Protein AF-A0A8S3JRI1-F1 (afdb_monomer_lite)

Structure (mmCIF, N/CA/C/O backbone):
data_AF-A0A8S3JRI1-F1
#
_entry.id   AF-A0A8S3JRI1-F1
#
loop_
_atom_site.group_PDB
_atom_site.id
_atom_site.type_symbol
_atom_site.label_atom_id
_atom_site.label_alt_id
_atom_site.label_comp_id
_atom_site.label_asym_id
_atom_site.label_entity_id
_atom_site.label_seq_id
_atom_site.pdbx_PDB_ins_code
_atom_site.Cartn_x
_atom_site.Cartn_y
_atom_site.Cartn_z
_atom_site.occupancy
_atom_site.B_iso_or_equiv
_atom_site.auth_seq_id
_atom_site.auth_comp_id
_atom_site.auth_asym_id
_atom_site.auth_atom_id
_atom_site.pdbx_PDB_model_num
ATOM 1 N N . MET A 1 1 ? -15.238 -11.951 18.588 1.00 89.56 1 MET A N 1
ATOM 2 C CA . MET A 1 1 ? -16.001 -11.869 19.856 1.00 89.56 1 MET A CA 1
ATOM 3 C C . MET A 1 1 ? -17.501 -11.669 19.594 1.00 89.56 1 MET A C 1
ATOM 5 O O . MET A 1 1 ? -18.103 -10.781 20.167 1.00 89.56 1 MET A O 1
ATOM 9 N N . CYS A 1 2 ? -18.115 -12.465 18.713 1.00 94.94 2 CYS A N 1
ATOM 10 C CA . CYS A 1 2 ? -19.492 -12.218 18.246 1.00 94.94 2 CYS A CA 1
ATOM 11 C C . CYS A 1 2 ? -20.402 -13.457 18.338 1.00 94.94 2 CYS A C 1
ATOM 13 O O . CYS A 1 2 ? -21.539 -13.419 17.882 1.00 94.94 2 CYS A O 1
ATOM 15 N N . GLY A 1 3 ? -19.875 -14.583 18.839 1.00 93.06 3 GLY A N 1
ATOM 16 C CA . GLY A 1 3 ? -20.580 -15.874 18.870 1.00 93.06 3 GLY A CA 1
ATOM 17 C C . GLY A 1 3 ? -20.905 -16.481 17.500 1.00 93.06 3 GLY A C 1
ATOM 18 O O . GLY A 1 3 ? -21.562 -17.511 17.437 1.00 93.06 3 GLY A O 1
ATOM 19 N N . ARG A 1 4 ? -20.466 -15.850 16.405 1.00 94.19 4 ARG A N 1
ATOM 20 C CA . ARG A 1 4 ? -20.802 -16.196 15.019 1.00 94.19 4 ARG A CA 1
ATOM 21 C C . ARG A 1 4 ? -19.655 -15.827 14.054 1.00 94.19 4 ARG A C 1
ATOM 23 O O . ARG A 1 4 ? -18.754 -15.087 14.473 1.00 94.19 4 ARG A O 1
ATOM 30 N N . PRO A 1 5 ? -19.679 -16.304 12.793 1.00 96.00 5 PRO A N 1
ATOM 31 C CA . PRO A 1 5 ? -18.718 -15.929 11.749 1.00 96.00 5 PRO A CA 1
ATOM 32 C C . PRO A 1 5 ? -18.630 -14.413 11.494 1.00 96.00 5 PRO A C 1
ATOM 34 O O . PRO A 1 5 ? -19.584 -13.674 11.745 1.00 96.00 5 PRO A O 1
ATOM 37 N N . TYR A 1 6 ? -17.473 -13.936 11.014 1.00 92.75 6 TYR A N 1
ATOM 38 C CA . TYR A 1 6 ? -17.189 -12.496 10.888 1.00 92.75 6 TYR A CA 1
ATOM 39 C C . TYR A 1 6 ? -18.108 -11.789 9.880 1.00 92.75 6 TYR A C 1
ATOM 41 O O . TYR A 1 6 ? -18.505 -10.649 10.099 1.00 92.75 6 TYR A O 1
ATOM 49 N N . ASP A 1 7 ? -18.467 -12.481 8.805 1.00 95.56 7 ASP A N 1
ATOM 50 C CA . ASP A 1 7 ? -19.311 -12.022 7.702 1.00 95.56 7 ASP A CA 1
ATOM 51 C C . ASP A 1 7 ? -20.774 -11.815 8.119 1.00 95.56 7 ASP A C 1
ATOM 53 O O . ASP A 1 7 ? -21.501 -11.054 7.487 1.00 95.56 7 ASP A O 1
ATOM 57 N N . GLN A 1 8 ? -21.195 -12.442 9.219 1.00 95.38 8 GLN A N 1
ATOM 58 C CA . GLN A 1 8 ? -22.552 -12.338 9.765 1.00 95.38 8 GLN A CA 1
ATOM 59 C C . GLN A 1 8 ? -22.623 -11.447 11.012 1.00 95.38 8 GLN A C 1
ATOM 61 O O . GLN A 1 8 ? -23.682 -11.323 11.635 1.00 95.38 8 GLN A O 1
ATOM 66 N N . CYS A 1 9 ? -21.502 -10.849 11.420 1.00 96.31 9 CYS A N 1
ATOM 67 C CA . CYS A 1 9 ? -21.413 -10.048 12.631 1.00 96.31 9 CYS A CA 1
ATOM 68 C C . CYS A 1 9 ? -21.734 -8.573 12.351 1.00 96.31 9 CYS A C 1
ATOM 70 O O . CYS A 1 9 ? -20.876 -7.798 11.934 1.00 96.31 9 CYS A O 1
ATOM 72 N N . THR A 1 10 ? -22.979 -8.172 12.611 1.00 95.06 10 THR A N 1
ATOM 73 C CA . THR A 1 10 ? -23.376 -6.756 12.635 1.00 95.06 10 THR A CA 1
ATOM 74 C C . THR A 1 10 ?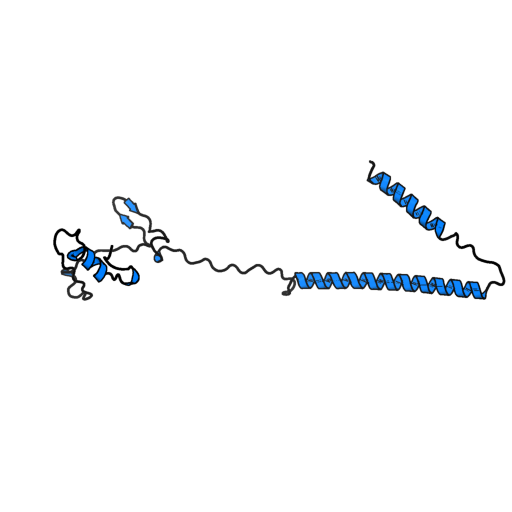 -23.041 -6.097 13.980 1.00 95.06 10 THR A C 1
ATOM 76 O O . THR A 1 10 ? -22.671 -6.759 14.954 1.00 95.06 10 THR A O 1
ATOM 79 N N . LYS A 1 11 ? -23.189 -4.771 14.067 1.00 93.50 11 LYS A N 1
ATOM 80 C CA . LYS A 1 11 ? -22.976 -4.032 15.322 1.00 93.50 11 LYS A CA 1
ATOM 81 C C . LYS A 1 11 ? -23.977 -4.441 16.414 1.00 93.50 11 LYS A C 1
ATOM 83 O O . LYS A 1 11 ? -23.597 -4.572 17.574 1.00 93.50 11 LYS A O 1
ATOM 88 N N . GLU A 1 12 ? -25.228 -4.708 16.043 1.00 93.12 12 GLU A N 1
ATOM 89 C CA . GLU A 1 12 ? -26.285 -5.155 16.957 1.00 93.12 12 GLU A CA 1
ATOM 90 C C . GLU A 1 12 ? -25.995 -6.566 17.453 1.00 93.12 12 GLU A C 1
ATOM 92 O O . GLU A 1 12 ? -26.014 -6.840 18.648 1.00 93.12 12 GLU A O 1
ATOM 97 N N . ALA A 1 13 ? -25.635 -7.432 16.512 1.00 94.19 13 ALA A N 1
ATOM 98 C CA . ALA A 1 13 ? -25.216 -8.799 16.741 1.00 94.19 13 ALA A CA 1
ATOM 99 C C . ALA A 1 13 ? -24.058 -8.925 17.739 1.00 94.19 13 ALA A C 1
ATOM 101 O O . ALA A 1 13 ? -24.074 -9.791 18.616 1.00 94.19 13 ALA A O 1
ATOM 102 N N . PHE A 1 14 ? -23.052 -8.068 17.584 1.00 95.12 14 PHE A N 1
ATOM 103 C CA . PHE A 1 14 ? -21.899 -8.006 18.469 1.00 95.12 14 PHE A CA 1
ATOM 104 C C . PHE A 1 14 ? -22.285 -7.559 19.882 1.00 95.12 14 PHE A C 1
ATOM 106 O O . PHE A 1 14 ? -21.917 -8.214 20.857 1.00 95.12 14 PHE A O 1
ATOM 113 N N . MET A 1 15 ? -23.063 -6.479 19.999 1.00 94.88 15 MET A N 1
ATOM 114 C CA . MET A 1 15 ? -23.484 -5.963 21.303 1.00 94.88 15 MET A CA 1
ATOM 115 C C . MET A 1 15 ? -24.430 -6.923 22.029 1.00 94.88 15 MET A C 1
ATOM 117 O O . MET A 1 15 ? -24.291 -7.111 23.232 1.00 94.88 15 MET A O 1
ATOM 121 N N . GLN A 1 16 ? -25.330 -7.598 21.312 1.00 94.31 16 GLN A N 1
ATOM 122 C CA . GLN A 1 16 ? -26.189 -8.630 21.892 1.00 94.31 16 GLN A CA 1
ATOM 123 C C . GLN A 1 16 ? -25.368 -9.798 22.455 1.00 94.31 16 GLN A C 1
ATOM 125 O O . GLN A 1 16 ? -25.630 -10.258 23.568 1.00 94.31 16 GLN A O 1
ATOM 130 N N . TYR A 1 17 ? -24.319 -10.217 21.739 1.00 95.44 17 TYR A N 1
ATOM 131 C CA . TYR A 1 17 ? -23.405 -11.235 22.243 1.00 95.44 17 TYR A CA 1
ATOM 132 C C . TYR A 1 17 ? -22.702 -10.777 23.524 1.00 95.44 17 TYR A C 1
ATOM 134 O O . TYR A 1 17 ? -22.652 -11.524 24.493 1.00 95.44 17 TYR A O 1
ATOM 142 N N . LEU A 1 18 ? -22.210 -9.537 23.573 1.00 94.94 18 LEU A N 1
ATOM 143 C CA . LEU A 1 18 ? -21.584 -8.987 24.780 1.00 94.94 18 LEU A CA 1
ATOM 144 C C . LEU A 1 18 ? -22.555 -8.766 25.947 1.00 94.94 18 LEU A C 1
ATOM 146 O O . LEU A 1 18 ? -22.104 -8.728 27.088 1.00 94.94 18 LEU A O 1
ATOM 150 N N . GLY A 1 19 ? -23.846 -8.579 25.675 1.00 94.62 19 GLY A N 1
ATOM 151 C CA . GLY A 1 19 ? -24.846 -8.263 26.692 1.00 94.62 19 GLY A CA 1
ATOM 152 C C . GLY A 1 19 ? -25.594 -9.473 27.246 1.00 94.62 19 GLY A C 1
ATOM 153 O O . GLY A 1 19 ? -25.990 -9.444 28.406 1.00 94.62 19 GLY A O 1
ATOM 154 N N . ILE A 1 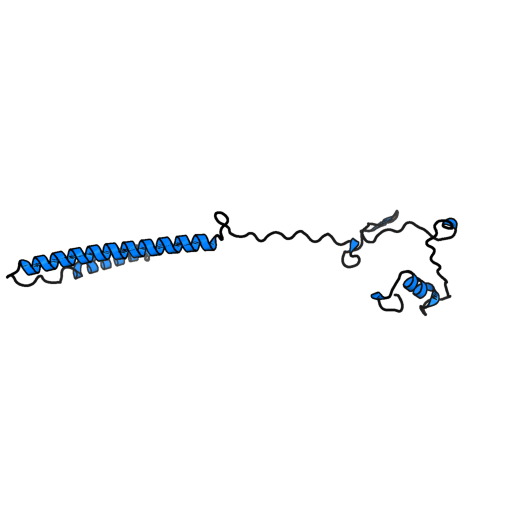20 ? -25.839 -10.511 26.442 1.00 94.81 20 ILE A N 1
ATOM 155 C CA . ILE A 1 20 ? -26.728 -11.622 26.832 1.00 94.81 20 ILE A CA 1
ATOM 156 C C . ILE A 1 20 ? -26.191 -12.976 26.366 1.00 94.81 20 ILE A C 1
ATOM 158 O O . ILE A 1 20 ? -26.162 -13.915 27.157 1.00 94.81 20 ILE A O 1
ATOM 162 N N . ASP A 1 21 ? -25.763 -13.097 25.105 1.00 93.00 21 ASP A N 1
ATOM 163 C CA . ASP A 1 21 ? -25.520 -14.428 24.523 1.00 93.00 21 ASP A CA 1
ATOM 164 C C . ASP A 1 21 ? -24.140 -15.019 24.885 1.00 93.00 21 ASP A C 1
ATOM 166 O O . ASP A 1 21 ? -23.895 -16.208 24.673 1.00 93.00 21 ASP A O 1
ATOM 170 N N . ASN A 1 22 ? -23.216 -14.214 25.421 1.00 93.38 22 ASN A N 1
ATOM 171 C CA . ASN A 1 22 ? -21.914 -14.685 25.888 1.00 93.38 22 ASN A CA 1
ATOM 172 C C . ASN A 1 22 ? -22.026 -15.270 27.312 1.00 93.38 22 ASN A C 1
ATOM 174 O O . ASN A 1 22 ? -22.393 -14.548 28.239 1.00 93.38 22 ASN A O 1
ATOM 178 N N . PRO A 1 23 ? -21.615 -16.531 27.550 1.00 91.94 23 PRO A N 1
ATOM 179 C CA . PRO A 1 23 ? -21.680 -17.157 28.876 1.00 91.94 23 PRO A CA 1
ATOM 180 C C . PRO A 1 23 ? -20.786 -16.491 29.934 1.00 91.94 23 PRO A C 1
ATOM 182 O O . PRO A 1 23 ? -20.905 -16.792 31.117 1.00 91.94 23 PRO A O 1
ATOM 185 N N . GLN A 1 24 ? -19.870 -15.610 29.528 1.00 94.75 24 GLN A N 1
ATOM 186 C CA . GLN A 1 24 ? -19.022 -14.844 30.446 1.00 94.75 24 GLN A CA 1
ATOM 187 C C . GLN A 1 24 ? -19.721 -13.604 31.021 1.00 94.75 24 GLN A C 1
ATOM 189 O O . GLN A 1 24 ? -19.125 -12.887 31.825 1.00 94.75 24 GLN A O 1
ATOM 194 N N . VAL A 1 25 ? -20.954 -13.318 30.600 1.00 94.50 25 VAL A N 1
ATOM 195 C CA . VAL A 1 25 ? -21.699 -12.152 31.066 1.00 94.50 25 VAL A CA 1
ATOM 196 C C . VAL A 1 25 ? -22.336 -12.460 32.429 1.00 94.50 25 VAL A C 1
ATOM 198 O O . VAL A 1 25 ? -23.075 -13.435 32.549 1.00 94.50 25 VAL A O 1
ATOM 201 N N . PRO A 1 26 ? -22.088 -11.642 33.469 1.00 95.12 26 PRO A N 1
ATOM 202 C CA . PRO A 1 26 ? -22.582 -11.917 34.819 1.00 95.12 26 PRO A CA 1
ATOM 203 C C . PRO A 1 26 ? -24.092 -11.681 34.997 1.00 95.12 26 PRO A C 1
ATOM 205 O O . PRO A 1 26 ? -24.685 -12.226 35.925 1.00 95.12 26 PRO A O 1
ATOM 208 N N . PHE A 1 27 ? -24.715 -10.858 34.149 1.00 95.44 27 PHE A N 1
ATOM 209 C CA . PHE A 1 27 ? -26.153 -10.570 34.147 1.00 95.44 27 PHE A CA 1
ATOM 210 C C . PHE A 1 27 ? -26.600 -10.066 32.763 1.00 95.44 27 PHE A C 1
ATOM 212 O O . PHE A 1 27 ? -25.827 -9.374 32.104 1.00 95.44 27 PHE A O 1
ATOM 219 N N . PRO A 1 28 ? -27.831 -10.362 32.313 1.00 94.06 28 PRO A N 1
ATOM 220 C CA . PRO A 1 28 ? -28.290 -9.971 30.983 1.00 94.06 28 PRO A CA 1
ATOM 221 C C . PRO A 1 28 ? -28.453 -8.449 30.858 1.00 94.06 28 PRO A C 1
ATOM 223 O O . PRO A 1 28 ? -29.126 -7.811 31.669 1.00 94.06 28 PRO A O 1
ATOM 226 N N . ILE A 1 29 ? -27.868 -7.875 29.807 1.00 94.31 29 ILE A N 1
ATOM 227 C CA . ILE A 1 29 ? -27.963 -6.456 29.450 1.00 94.31 29 ILE A CA 1
ATOM 228 C C . ILE A 1 29 ? -28.636 -6.335 28.082 1.00 94.31 29 ILE A C 1
ATOM 230 O O . ILE A 1 29 ? -28.078 -6.730 27.058 1.00 94.31 29 ILE A O 1
ATOM 234 N N . HIS A 1 30 ? -29.829 -5.741 28.052 1.00 91.44 30 HIS A N 1
ATOM 235 C CA . HIS A 1 30 ? -30.569 -5.487 26.817 1.00 91.44 30 HIS A CA 1
ATOM 236 C C . HIS A 1 30 ? -30.130 -4.157 26.195 1.00 91.44 30 HIS A C 1
ATOM 238 O O . HIS A 1 30 ? -30.458 -3.087 26.703 1.00 91.44 30 HIS A O 1
ATOM 244 N N . ILE A 1 31 ? -29.383 -4.225 25.091 1.00 90.12 31 ILE A N 1
ATOM 245 C CA . ILE A 1 31 ? -28.881 -3.048 24.371 1.00 90.12 31 ILE A CA 1
ATOM 246 C C . ILE A 1 31 ? -29.846 -2.716 23.231 1.00 90.12 31 ILE A C 1
ATOM 248 O O . ILE A 1 31 ? -30.050 -3.523 22.325 1.00 90.12 31 ILE A O 1
ATOM 252 N N . LEU A 1 32 ? -30.434 -1.520 23.280 1.00 87.56 32 LEU A N 1
ATOM 253 C CA . LEU A 1 32 ? -31.361 -1.014 22.270 1.00 87.56 32 LEU A CA 1
ATOM 254 C C . LEU A 1 32 ? -30.661 0.031 21.400 1.00 87.56 32 LEU A C 1
ATOM 256 O O . LEU A 1 32 ? -30.049 0.967 21.913 1.00 87.56 32 LEU A O 1
ATOM 260 N N . PHE A 1 33 ? -30.774 -0.118 20.082 1.00 86.12 33 PHE A N 1
ATOM 261 C CA . PHE A 1 33 ? -30.250 0.844 19.117 1.00 86.12 33 PHE A CA 1
ATOM 262 C C . PHE A 1 33 ? -31.393 1.685 18.564 1.00 86.12 33 PHE A C 1
ATOM 264 O O . PHE A 1 33 ? -32.365 1.145 18.038 1.00 86.12 33 PHE A O 1
ATOM 271 N N . SER A 1 34 ? -31.250 3.004 18.640 1.00 83.38 34 SER A N 1
ATOM 272 C CA . SER A 1 34 ? -32.162 3.954 18.012 1.00 83.38 34 SER A CA 1
ATOM 273 C C . SER A 1 34 ? -31.384 4.845 17.052 1.00 83.38 34 SER A C 1
ATOM 275 O O . SER A 1 34 ? -30.304 5.330 17.379 1.00 83.38 34 SER A O 1
ATOM 277 N N . ASN A 1 35 ? -31.944 5.059 15.862 1.00 74.88 35 ASN A N 1
ATOM 278 C CA . ASN A 1 35 ? -31.437 6.039 14.897 1.00 74.88 35 ASN A CA 1
ATOM 279 C C . ASN A 1 35 ? -32.168 7.389 15.022 1.00 74.88 35 ASN A C 1
ATOM 281 O O . ASN A 1 35 ? -31.860 8.324 14.284 1.00 74.88 35 ASN A O 1
ATOM 285 N N . ASN A 1 36 ? -33.148 7.490 15.927 1.00 73.12 36 ASN A N 1
ATOM 286 C CA . ASN A 1 36 ? -33.960 8.686 16.098 1.00 73.12 36 ASN A CA 1
ATOM 287 C C . ASN A 1 36 ? -33.241 9.665 17.026 1.00 73.12 36 ASN A C 1
ATOM 289 O O . ASN A 1 36 ? -33.135 9.449 18.231 1.00 73.12 36 ASN A O 1
ATOM 293 N N . THR A 1 37 ? -32.776 10.774 16.461 1.00 64.50 37 THR A N 1
ATOM 294 C CA . THR A 1 37 ? -32.112 11.856 17.201 1.00 64.50 37 THR A CA 1
ATOM 295 C C . THR A 1 37 ? -33.074 12.683 18.058 1.00 64.50 37 THR A C 1
ATOM 297 O O . THR A 1 37 ? -32.626 13.446 18.906 1.00 64.50 37 THR A O 1
ATOM 300 N N . SER A 1 38 ? -34.389 12.523 17.885 1.00 62.91 38 SER A N 1
ATOM 301 C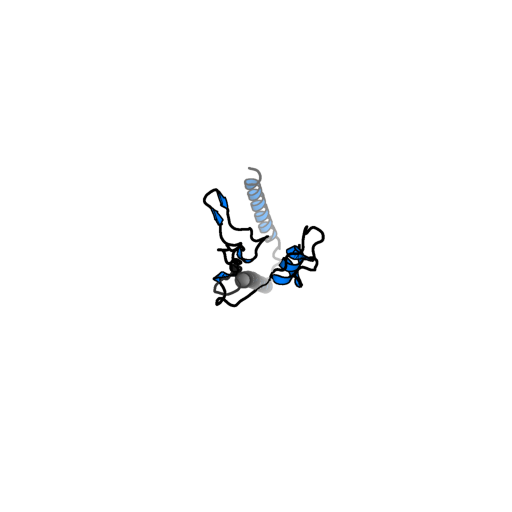 CA . SER A 1 38 ? -35.418 13.213 18.673 1.00 62.91 38 SER A CA 1
ATOM 302 C C . SER A 1 38 ? -35.470 12.778 20.143 1.00 62.91 38 SER A C 1
ATOM 304 O O . SER A 1 38 ? -35.965 13.531 20.971 1.00 62.91 38 SER A O 1
ATOM 306 N N . GLU A 1 39 ? -34.932 11.601 20.475 1.00 60.44 39 GLU A N 1
ATOM 307 C CA . GLU A 1 39 ? -34.786 11.099 21.852 1.00 60.44 39 GLU A CA 1
ATOM 308 C C . GLU A 1 39 ? -33.319 11.131 22.324 1.00 60.44 39 GLU A C 1
ATOM 310 O O . GLU A 1 39 ? -32.963 10.463 23.288 1.00 60.44 39 GLU A O 1
ATOM 315 N N . ALA A 1 40 ? -32.435 11.880 21.651 1.00 56.16 40 ALA A N 1
ATOM 316 C CA . ALA A 1 40 ? -30.987 11.821 21.882 1.00 56.16 40 ALA A CA 1
ATOM 317 C C . ALA A 1 40 ? -30.540 12.141 23.323 1.00 56.16 40 ALA A C 1
ATOM 319 O O . ALA A 1 40 ? -29.434 11.762 23.694 1.00 56.16 40 ALA A O 1
ATOM 320 N N . GLU A 1 41 ? -31.376 12.781 24.148 1.00 56.78 41 GLU A N 1
ATOM 321 C CA . GLU A 1 41 ? -31.081 12.989 25.574 1.00 56.78 41 GLU A CA 1
ATOM 322 C C . GLU A 1 41 ? -31.124 11.695 26.412 1.00 56.78 41 GLU A C 1
ATOM 324 O O . GLU A 1 41 ? -30.548 11.670 27.498 1.00 56.78 41 GLU A O 1
ATOM 329 N N . SER A 1 42 ? -31.746 10.609 25.930 1.00 71.88 42 SER A N 1
ATOM 330 C CA . SER A 1 42 ? -31.807 9.325 26.651 1.00 71.88 42 SER A CA 1
ATOM 331 C C . SER A 1 42 ? -30.790 8.279 26.174 1.00 71.88 42 SER A C 1
ATOM 333 O O . SER A 1 42 ? -30.510 7.327 26.907 1.00 71.88 42 SER A O 1
ATOM 335 N N . TYR A 1 43 ? -30.198 8.446 24.984 1.00 78.38 43 TYR A N 1
ATOM 336 C CA . TYR A 1 43 ? -29.239 7.495 24.411 1.00 78.38 43 TYR A CA 1
ATOM 337 C C . TYR A 1 43 ? -27.795 7.972 24.566 1.00 78.38 43 TYR A C 1
ATOM 339 O O . TYR A 1 43 ? -27.458 9.134 24.354 1.00 78.38 43 TYR A O 1
ATOM 347 N N . TYR A 1 44 ? -26.902 7.040 24.891 1.00 82.19 44 TYR A N 1
ATOM 348 C CA . TYR A 1 44 ? -25.482 7.332 25.042 1.00 82.19 44 TYR A CA 1
ATOM 349 C C . TYR A 1 44 ? -24.832 7.661 23.690 1.00 82.19 44 TYR A C 1
ATOM 351 O O . TYR A 1 44 ? -24.671 6.785 22.841 1.00 82.19 44 TYR A O 1
ATOM 359 N N . ASN A 1 45 ? -24.428 8.919 23.508 1.00 82.75 45 ASN A N 1
ATOM 360 C CA . ASN A 1 45 ? -23.775 9.408 22.295 1.00 82.75 45 ASN A CA 1
ATOM 361 C C . ASN A 1 45 ? -22.535 10.240 22.652 1.00 82.75 45 ASN A C 1
ATOM 363 O O . ASN A 1 45 ? -22.602 11.457 22.813 1.00 82.75 45 ASN A O 1
ATOM 367 N N . GLN A 1 46 ? -21.401 9.564 22.830 1.00 84.44 46 GLN A N 1
ATOM 368 C CA . GLN A 1 46 ? -20.112 10.216 23.058 1.00 84.44 46 GLN A CA 1
ATOM 369 C C . GLN A 1 46 ? -19.301 10.325 21.768 1.00 84.44 46 GLN A C 1
ATOM 371 O O . GLN A 1 46 ? -19.528 9.600 20.803 1.00 84.44 46 GLN A O 1
ATOM 376 N N . THR A 1 47 ? -18.304 11.208 21.771 1.00 86.12 47 THR A N 1
ATOM 377 C CA . THR A 1 47 ? -17.371 11.351 20.653 1.00 86.12 47 THR A CA 1
ATOM 378 C C . THR A 1 47 ? -16.568 10.071 20.451 1.00 86.12 47 THR A C 1
ATOM 380 O O . THR A 1 47 ? -15.883 9.609 21.365 1.00 86.12 47 THR A O 1
ATOM 383 N N . THR A 1 48 ? -16.616 9.531 19.238 1.00 88.56 48 THR A N 1
ATOM 384 C CA . THR A 1 48 ? -15.841 8.362 18.812 1.00 88.56 48 THR A CA 1
ATOM 385 C C . THR A 1 48 ? -14.763 8.778 17.822 1.00 88.56 48 THR A C 1
ATOM 387 O O . THR A 1 48 ? -15.036 9.584 16.937 1.00 88.56 48 THR A O 1
ATOM 390 N N . PHE A 1 49 ? -13.576 8.185 17.926 1.00 90.31 49 PHE A N 1
ATOM 391 C CA . PHE A 1 49 ? -12.479 8.395 16.978 1.00 90.31 49 PHE A CA 1
ATOM 392 C C . PHE A 1 49 ? -12.438 7.272 15.947 1.00 90.31 49 PHE A C 1
ATOM 394 O O . PHE A 1 49 ? -12.717 6.112 16.272 1.00 90.31 49 PHE A O 1
ATOM 401 N N . LEU A 1 50 ? -12.080 7.601 14.707 1.00 92.44 50 LEU A N 1
ATOM 402 C CA . LEU A 1 50 ? -11.864 6.579 13.688 1.00 92.44 50 LEU A CA 1
ATOM 403 C C . LEU A 1 50 ? -10.512 5.883 13.886 1.00 92.44 50 LEU A C 1
ATOM 405 O O . LEU A 1 50 ? -9.560 6.462 14.392 1.00 92.44 50 LEU A O 1
ATOM 409 N N . CYS A 1 51 ? -10.399 4.644 13.401 1.00 93.75 51 CYS A N 1
ATOM 410 C CA . CYS A 1 51 ? -9.146 3.877 13.435 1.00 93.75 51 CYS A CA 1
ATOM 411 C C . CYS A 1 51 ? -7.976 4.580 12.712 1.00 93.75 51 CYS A C 1
ATOM 413 O O . CYS A 1 51 ? -6.814 4.351 13.039 1.00 93.75 51 CYS A O 1
ATOM 415 N N . SER A 1 52 ? -8.285 5.417 11.715 1.00 94.06 52 SER A N 1
ATOM 416 C CA . SER A 1 52 ? -7.322 6.170 10.910 1.00 94.06 52 SER A CA 1
ATOM 417 C C . SER A 1 52 ? -6.864 7.459 11.587 1.00 94.06 52 SER A C 1
ATOM 419 O O . SER A 1 52 ? -5.976 8.136 11.074 1.00 94.06 52 SER A O 1
ATOM 421 N N . GLU A 1 53 ? -7.480 7.824 12.710 1.00 92.19 53 GLU A N 1
ATOM 422 C CA . GLU A 1 53 ? -7.207 9.061 13.428 1.00 92.19 53 GLU A CA 1
ATOM 423 C C . GLU A 1 53 ? -6.362 8.779 14.676 1.00 92.19 53 GLU A C 1
ATOM 425 O O . GLU A 1 53 ? -6.579 7.781 15.369 1.00 92.19 53 GLU A O 1
ATOM 430 N N . PRO A 1 54 ? -5.386 9.644 14.992 1.00 90.31 54 PRO A N 1
ATOM 431 C CA . PRO A 1 54 ? -4.688 9.568 16.264 1.00 90.31 54 PRO A CA 1
ATOM 432 C C . PRO A 1 54 ? -5.619 9.994 17.404 1.00 90.31 54 PRO A C 1
ATOM 434 O O . PRO A 1 54 ? -6.408 10.931 17.271 1.00 90.31 54 PRO A O 1
ATOM 437 N N . ILE A 1 55 ? -5.478 9.349 18.560 1.00 89.56 55 ILE A N 1
ATOM 438 C CA . ILE A 1 55 ? -6.212 9.729 19.769 1.00 89.56 55 ILE A CA 1
ATOM 439 C C . ILE A 1 55 ? -5.320 10.661 20.582 1.00 89.56 55 ILE A C 1
ATOM 441 O O . ILE A 1 55 ? -4.311 10.241 21.153 1.00 89.56 55 ILE A O 1
ATOM 445 N N . LEU A 1 56 ? -5.704 11.932 20.652 1.00 84.06 56 LEU A N 1
ATOM 446 C CA . LEU A 1 56 ? -5.044 12.931 21.488 1.00 84.06 56 LEU A CA 1
ATOM 447 C C . LEU A 1 56 ? -5.777 12.997 22.828 1.00 84.06 56 LEU A C 1
ATOM 449 O O . LEU A 1 56 ? -6.853 13.586 22.930 1.00 84.06 56 LEU A O 1
ATOM 453 N N . SER A 1 57 ? -5.220 12.354 23.853 1.00 79.69 57 SER A N 1
ATOM 454 C CA . SER A 1 57 ? -5.766 12.417 25.210 1.00 79.69 57 SER A CA 1
ATOM 455 C C . SER A 1 57 ? -4.895 13.291 26.107 1.00 79.69 57 SER A C 1
ATOM 457 O O . SER A 1 57 ? -3.718 13.515 25.839 1.00 79.69 57 SER A O 1
ATOM 459 N N . ARG A 1 58 ? -5.463 13.756 27.225 1.00 71.25 58 ARG A N 1
ATOM 460 C CA . ARG A 1 58 ? -4.740 14.553 28.230 1.00 71.25 58 ARG A CA 1
ATOM 461 C C . ARG A 1 58 ? -3.523 13.822 28.820 1.00 71.25 58 ARG A C 1
ATOM 463 O O . ARG A 1 58 ? -2.606 14.480 29.296 1.00 71.25 58 ARG A O 1
ATOM 470 N N . TYR A 1 59 ? -3.540 12.491 28.827 1.00 71.56 59 TYR A N 1
ATOM 471 C CA . TYR A 1 59 ? -2.542 11.668 29.512 1.00 71.56 59 TYR A CA 1
ATOM 472 C C . TYR A 1 59 ? -1.518 11.063 28.555 1.00 71.56 59 TYR A C 1
ATOM 474 O O . TYR A 1 59 ? -0.359 10.905 28.922 1.00 71.56 59 TYR A O 1
ATOM 482 N N . GLU A 1 60 ? -1.934 10.738 27.332 1.00 77.12 60 GLU A N 1
ATOM 483 C CA . GLU A 1 60 ? -1.063 10.135 26.329 1.00 77.12 60 GLU A CA 1
ATOM 484 C C . GLU A 1 60 ? -1.629 10.350 24.921 1.00 77.12 60 GLU A C 1
ATOM 486 O O . GLU A 1 60 ? -2.824 10.149 24.676 1.00 77.12 60 GLU A O 1
ATOM 491 N N . ASN A 1 61 ? -0.759 10.727 23.987 1.00 84.62 61 ASN A N 1
ATOM 492 C CA . ASN A 1 61 ? -1.090 10.758 22.569 1.00 84.62 61 ASN A CA 1
ATOM 493 C C . ASN A 1 61 ? -0.850 9.368 21.985 1.00 84.62 61 ASN A C 1
ATOM 495 O O . ASN A 1 61 ? 0.253 8.833 22.097 1.00 84.62 61 ASN A O 1
ATOM 499 N N . LYS A 1 62 ? -1.864 8.797 21.340 1.00 87.56 62 LYS A N 1
ATOM 500 C CA . LYS A 1 62 ? -1.754 7.517 20.640 1.00 87.56 62 LYS A CA 1
ATOM 501 C C . LYS A 1 62 ? -1.818 7.745 19.137 1.00 87.56 62 LYS A C 1
ATOM 503 O O . LYS A 1 62 ? -2.628 8.532 18.647 1.00 87.56 62 LYS A O 1
ATOM 508 N N . THR A 1 63 ? -0.951 7.055 18.407 1.00 90.94 63 THR A N 1
ATOM 509 C CA . THR A 1 63 ? -0.969 7.049 16.943 1.00 90.94 63 THR A CA 1
ATOM 510 C C . THR A 1 63 ? -2.199 6.309 16.420 1.00 90.94 63 THR A C 1
ATOM 512 O O . THR A 1 63 ? -2.791 5.501 17.135 1.00 90.94 63 THR A O 1
ATOM 515 N N . ALA A 1 64 ? -2.559 6.567 15.162 1.00 91.62 64 ALA A N 1
ATOM 516 C CA . ALA A 1 64 ? -3.598 5.815 14.467 1.00 91.62 64 ALA A CA 1
ATOM 517 C C . ALA A 1 64 ? -3.264 4.310 14.393 1.00 91.62 64 ALA A C 1
ATOM 519 O O . ALA A 1 64 ? -2.099 3.910 14.511 1.00 91.62 64 ALA A O 1
ATOM 520 N N . CYS A 1 65 ? -4.289 3.484 14.175 1.00 94.12 65 CYS A N 1
ATOM 521 C CA . CYS A 1 65 ? -4.137 2.045 13.966 1.00 94.12 65 CYS A CA 1
ATOM 522 C C . CYS A 1 65 ? -3.347 1.751 12.682 1.00 94.12 65 CYS A C 1
ATOM 524 O O . CYS A 1 65 ? -3.378 2.533 11.729 1.00 94.12 65 CYS A O 1
ATOM 526 N N . GLY A 1 66 ? -2.686 0.592 12.633 1.00 94.50 66 GLY A N 1
ATOM 527 C CA . GLY A 1 66 ? -1.995 0.128 11.431 1.00 94.50 66 GLY A CA 1
ATOM 528 C C . GLY A 1 66 ?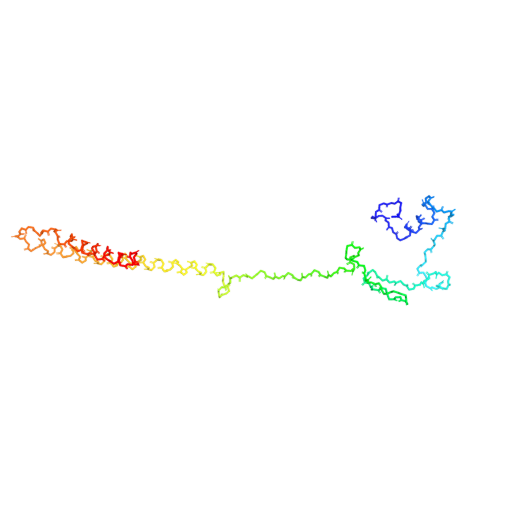 -2.958 -0.310 10.321 1.00 94.50 66 GLY A C 1
ATOM 529 O O . GLY A 1 66 ? -4.109 -0.661 10.572 1.00 94.50 66 GLY A O 1
ATOM 530 N N . CYS A 1 67 ? -2.465 -0.345 9.079 1.00 94.81 67 CYS A N 1
ATOM 531 C CA . CYS A 1 67 ? -3.227 -0.809 7.908 1.00 94.81 67 CYS A CA 1
ATOM 532 C C . CYS A 1 67 ? -3.681 -2.280 8.017 1.00 94.81 67 CYS A C 1
ATOM 534 O O . CYS A 1 67 ? -4.735 -2.635 7.502 1.00 94.81 67 CYS A O 1
ATOM 536 N N . LEU A 1 68 ? -2.932 -3.128 8.736 1.00 95.44 68 LEU A N 1
ATOM 537 C CA . LEU A 1 68 ? -3.310 -4.529 8.973 1.00 95.44 68 LEU A CA 1
ATOM 538 C C . LEU A 1 68 ? -4.555 -4.672 9.860 1.00 95.44 68 LEU A C 1
ATOM 540 O O . LEU A 1 68 ? -5.285 -5.651 9.730 1.00 95.44 68 LEU A O 1
ATOM 544 N N . ASP A 1 69 ? -4.800 -3.688 10.727 1.00 95.44 69 ASP A N 1
ATOM 545 C CA . ASP A 1 69 ? -5.942 -3.679 11.643 1.00 95.44 69 ASP A CA 1
ATOM 546 C C . ASP A 1 69 ? -7.130 -2.908 11.057 1.00 95.44 69 ASP A C 1
ATOM 548 O O . ASP A 1 69 ? -8.285 -3.198 11.374 1.00 95.44 69 ASP A O 1
ATOM 552 N N . CYS A 1 70 ? -6.866 -1.906 10.210 1.00 93.50 70 CYS A N 1
ATOM 553 C CA . CYS A 1 70 ? -7.907 -1.086 9.611 1.00 93.50 70 CYS A CA 1
ATOM 554 C C . CYS A 1 70 ? -7.586 -0.647 8.182 1.00 93.50 70 CYS A C 1
ATOM 556 O O . CYS A 1 70 ? -6.644 0.107 7.940 1.00 93.50 70 CYS A O 1
ATOM 558 N N . GLN A 1 71 ? -8.481 -0.984 7.250 1.00 93.38 71 GLN A N 1
ATOM 559 C CA . GLN A 1 71 ? -8.358 -0.585 5.846 1.00 93.38 71 GLN A CA 1
ATOM 560 C C . GLN A 1 71 ? -8.315 0.939 5.657 1.00 93.38 71 GLN A C 1
ATOM 562 O O . GLN A 1 71 ? -7.650 1.437 4.753 1.00 93.38 71 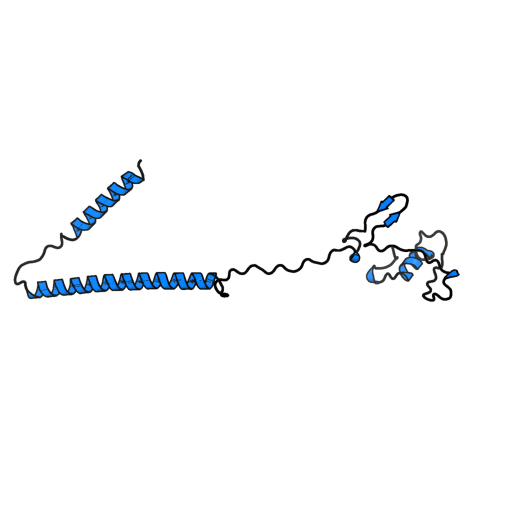GLN A O 1
ATOM 567 N N . LYS A 1 72 ? -9.010 1.702 6.511 1.00 93.25 72 LYS A N 1
ATOM 568 C CA . LYS A 1 72 ? -9.014 3.172 6.433 1.00 93.25 72 LYS A CA 1
ATOM 569 C C . LYS A 1 72 ? -7.666 3.799 6.800 1.00 93.25 72 LYS A C 1
ATOM 571 O O . LYS A 1 72 ? -7.440 4.951 6.453 1.00 93.25 72 LYS A O 1
ATOM 576 N N . SER A 1 73 ? -6.787 3.062 7.481 1.00 95.06 73 SER A N 1
ATOM 577 C CA . SER A 1 73 ? -5.425 3.506 7.793 1.00 95.06 73 SER A CA 1
ATOM 578 C C . SER A 1 73 ? -4.426 3.206 6.671 1.00 95.06 73 SER A C 1
ATOM 580 O O . SER A 1 73 ? -3.263 3.593 6.768 1.00 95.06 73 SER A O 1
ATOM 582 N N . CYS A 1 74 ? -4.834 2.490 5.621 1.00 93.50 74 CYS A N 1
ATOM 583 C CA . CYS A 1 74 ? -3.954 2.150 4.513 1.00 93.50 74 CYS A CA 1
ATOM 584 C C . CYS A 1 74 ? -3.737 3.353 3.592 1.00 93.50 74 CYS A C 1
ATOM 586 O O . CYS A 1 74 ? -4.689 4.006 3.161 1.00 93.50 74 CYS A O 1
ATOM 588 N N . SER A 1 75 ? -2.477 3.604 3.240 1.00 88.56 75 SER A N 1
ATOM 589 C CA . SER A 1 75 ? -2.139 4.548 2.178 1.00 88.56 75 SER A CA 1
ATOM 590 C C . SER A 1 75 ? -2.729 4.081 0.844 1.00 88.56 75 SER A C 1
ATOM 592 O O . SER A 1 75 ? -2.797 2.872 0.597 1.00 88.56 75 SER A O 1
ATOM 594 N N . PRO A 1 76 ? -3.121 5.011 -0.041 1.00 86.69 76 PRO A N 1
ATOM 595 C CA . PRO A 1 76 ? -3.515 4.649 -1.392 1.00 86.69 76 PRO A CA 1
ATOM 596 C C . PRO A 1 76 ? -2.362 3.933 -2.098 1.00 86.69 76 PRO A C 1
ATOM 598 O O . PRO A 1 76 ? -1.189 4.261 -1.894 1.00 86.69 76 PRO A O 1
ATOM 601 N N . THR A 1 77 ? -2.703 2.956 -2.935 1.00 85.25 77 THR A N 1
ATOM 602 C CA . THR A 1 77 ? -1.727 2.268 -3.779 1.00 85.25 77 THR A CA 1
ATOM 603 C C . THR A 1 77 ? -1.000 3.306 -4.639 1.00 85.25 77 THR A C 1
ATOM 605 O O . THR A 1 77 ? -1.669 4.154 -5.242 1.00 85.25 77 THR A O 1
ATOM 608 N N . PRO A 1 78 ? 0.346 3.291 -4.685 1.00 86.00 78 PRO A N 1
ATOM 609 C CA . PRO A 1 78 ? 1.076 4.200 -5.554 1.00 86.00 78 PRO A CA 1
ATOM 610 C C . PRO A 1 78 ? 0.649 3.972 -7.011 1.00 86.00 78 PRO A C 1
ATOM 612 O O . PRO A 1 78 ? 0.324 2.841 -7.377 1.00 86.00 78 PRO A O 1
ATOM 615 N N . PRO A 1 79 ? 0.625 5.026 -7.842 1.00 86.38 79 PRO A N 1
ATOM 616 C CA . PRO A 1 79 ? 0.287 4.872 -9.248 1.00 86.38 79 PRO A CA 1
ATOM 617 C C . PRO A 1 79 ? 1.305 3.959 -9.936 1.00 86.38 79 PRO A C 1
ATOM 619 O O . PRO A 1 79 ? 2.497 4.011 -9.621 1.00 86.38 79 PRO A O 1
ATOM 622 N N . ASP A 1 80 ? 0.838 3.163 -10.899 1.00 84.88 80 ASP A N 1
ATOM 623 C CA . ASP A 1 80 ? 1.725 2.363 -11.739 1.00 84.88 80 ASP A CA 1
ATOM 624 C C . ASP A 1 80 ? 2.724 3.284 -12.444 1.00 84.88 80 ASP A C 1
ATOM 626 O O . ASP A 1 80 ? 2.356 4.205 -13.183 1.00 84.88 80 ASP A O 1
ATOM 630 N N . VAL A 1 81 ? 4.011 3.042 -12.202 1.00 82.19 81 VAL A N 1
ATOM 631 C CA . VAL A 1 81 ? 5.077 3.686 -12.963 1.00 82.19 81 VAL A CA 1
ATOM 632 C C . VAL A 1 81 ? 5.132 3.016 -14.336 1.00 82.19 81 VAL A C 1
ATOM 634 O O . VAL A 1 81 ? 5.300 1.799 -14.403 1.00 82.19 81 VAL A O 1
ATOM 637 N N . PRO A 1 82 ? 4.967 3.756 -15.446 1.00 83.88 82 PRO A N 1
ATOM 638 C CA . PRO A 1 82 ? 5.010 3.141 -16.761 1.00 83.88 82 PRO A CA 1
ATOM 639 C C . PRO A 1 82 ? 6.399 2.553 -17.009 1.00 83.88 82 PRO A C 1
ATOM 641 O O . PRO A 1 82 ? 7.413 3.225 -16.796 1.00 83.88 82 PRO A O 1
ATOM 644 N N . ASP A 1 83 ? 6.438 1.318 -17.509 1.00 82.69 83 ASP A N 1
ATOM 645 C CA . ASP A 1 83 ? 7.683 0.689 -17.934 1.00 82.69 83 ASP A CA 1
ATOM 646 C C . ASP A 1 83 ? 8.402 1.593 -18.935 1.00 82.69 83 ASP A C 1
ATOM 648 O O . ASP A 1 83 ? 7.850 2.000 -19.967 1.00 82.69 83 ASP A O 1
ATOM 652 N N . LYS A 1 84 ? 9.664 1.913 -18.639 1.00 80.81 84 LYS A N 1
ATOM 653 C CA . LYS A 1 84 ? 10.493 2.720 -19.530 1.00 80.81 84 LYS A CA 1
ATOM 654 C C . LYS A 1 84 ? 10.807 1.909 -20.785 1.00 80.81 84 LYS A C 1
ATOM 656 O O . LYS A 1 84 ? 11.741 1.112 -20.809 1.00 80.81 84 LYS A O 1
ATOM 661 N N . LYS A 1 85 ? 10.040 2.136 -21.850 1.00 86.62 85 LYS A N 1
ATOM 662 C CA . LYS A 1 85 ? 10.294 1.532 -23.162 1.00 86.62 85 LYS A CA 1
ATOM 663 C C . LYS A 1 85 ? 11.541 2.164 -23.782 1.00 86.62 85 LYS A C 1
ATOM 665 O O . LYS A 1 85 ? 11.667 3.387 -23.838 1.00 86.62 85 LYS A O 1
ATOM 670 N N . PHE A 1 86 ? 12.472 1.335 -24.248 1.00 88.56 86 PHE A N 1
ATOM 671 C CA . PHE A 1 86 ? 13.603 1.802 -25.043 1.00 88.56 86 PHE A CA 1
ATOM 672 C C . PHE A 1 86 ? 13.103 2.152 -26.446 1.00 88.56 86 PHE A C 1
ATOM 674 O O . PHE A 1 86 ? 12.841 1.267 -27.257 1.00 88.56 86 PHE A O 1
ATOM 681 N N . THR A 1 87 ? 12.933 3.446 -26.715 1.00 93.12 87 THR A N 1
ATOM 682 C CA . THR A 1 87 ? 12.422 3.934 -27.999 1.00 93.12 87 THR A CA 1
ATOM 683 C C . THR A 1 87 ? 13.398 4.884 -28.671 1.00 93.12 87 THR A C 1
ATOM 685 O O . THR A 1 87 ? 13.901 5.811 -28.035 1.00 93.12 87 THR A O 1
ATOM 688 N N . ILE A 1 88 ? 13.603 4.701 -29.974 1.00 89.31 88 ILE A N 1
ATOM 689 C CA . ILE A 1 88 ? 14.330 5.633 -30.842 1.00 89.31 88 ILE A CA 1
ATOM 690 C C . ILE A 1 88 ? 13.324 6.134 -31.881 1.00 89.31 88 ILE A C 1
ATOM 692 O O . ILE A 1 88 ? 12.713 5.328 -32.574 1.00 89.31 88 ILE A O 1
ATOM 696 N N . TRP A 1 89 ? 13.102 7.452 -31.958 1.00 88.81 89 TRP A N 1
ATOM 697 C CA . TRP A 1 89 ? 12.083 8.067 -32.832 1.00 88.81 89 TRP A CA 1
ATOM 698 C C . TRP A 1 89 ? 10.683 7.430 -32.723 1.00 88.81 89 TRP A C 1
ATOM 700 O O . TRP A 1 89 ? 10.024 7.188 -33.728 1.00 88.81 89 TRP A O 1
ATOM 710 N N . ASN A 1 90 ? 10.221 7.151 -31.499 1.00 88.00 90 ASN A N 1
ATOM 711 C CA . ASN A 1 90 ? 8.932 6.494 -31.219 1.00 88.00 90 ASN A CA 1
ATOM 712 C C . ASN A 1 90 ? 8.773 5.072 -31.797 1.00 88.00 90 ASN A C 1
ATOM 714 O O . ASN A 1 90 ? 7.666 4.537 -31.805 1.00 88.00 90 ASN A O 1
ATOM 718 N N . LEU A 1 91 ? 9.860 4.437 -32.235 1.00 87.62 91 LEU A N 1
ATOM 719 C CA . LEU A 1 91 ? 9.908 3.024 -32.613 1.00 87.62 91 LEU A CA 1
ATOM 720 C C . LEU A 1 91 ? 10.664 2.229 -31.546 1.00 87.62 91 LEU A C 1
ATOM 722 O O . LEU A 1 91 ? 11.450 2.802 -30.789 1.00 87.62 91 LEU A O 1
ATOM 726 N N . ASP A 1 92 ? 10.447 0.913 -31.496 1.00 92.00 92 ASP A N 1
ATOM 727 C CA . ASP A 1 92 ? 11.237 0.014 -30.648 1.00 92.00 92 ASP A CA 1
ATOM 728 C C . ASP A 1 92 ? 12.726 0.166 -30.993 1.00 92.00 92 ASP A C 1
ATOM 730 O O . ASP A 1 92 ? 13.147 -0.041 -32.136 1.00 92.00 92 ASP A O 1
ATOM 734 N N . GLY A 1 93 ? 13.535 0.571 -30.013 1.00 93.19 93 GLY A N 1
ATOM 735 C CA . GLY A 1 93 ? 14.950 0.821 -30.242 1.00 93.19 93 GLY A CA 1
ATOM 736 C C . GLY A 1 93 ? 15.708 -0.437 -30.678 1.00 93.19 93 GLY A C 1
ATOM 737 O O . GLY A 1 93 ? 16.652 -0.328 -31.462 1.00 93.19 93 GLY A O 1
ATOM 738 N N . TRP A 1 94 ? 15.267 -1.633 -30.271 1.00 93.81 94 TRP A N 1
ATOM 739 C CA . TRP A 1 94 ? 15.856 -2.892 -30.744 1.00 93.81 94 TRP A CA 1
ATOM 740 C C . TRP A 1 94 ? 15.622 -3.112 -32.235 1.00 93.81 94 TRP A C 1
ATOM 742 O O . TRP A 1 94 ? 16.530 -3.537 -32.952 1.00 93.81 94 TRP A O 1
ATOM 752 N N . PHE A 1 95 ? 14.432 -2.759 -32.717 1.00 93.75 95 PHE A N 1
ATOM 753 C CA . PHE A 1 95 ? 14.089 -2.839 -34.131 1.00 93.75 95 PHE A CA 1
ATOM 754 C C . PHE A 1 95 ? 14.956 -1.895 -34.974 1.00 93.75 95 PHE A C 1
ATOM 756 O O . PHE A 1 95 ? 15.501 -2.300 -36.003 1.00 93.75 95 PHE A O 1
ATOM 763 N N . VAL A 1 96 ? 15.156 -0.658 -34.506 1.00 95.12 96 VAL A N 1
ATOM 764 C CA . VAL A 1 96 ? 16.012 0.327 -35.189 1.00 95.12 96 VAL A CA 1
ATOM 765 C C . VAL A 1 96 ? 17.462 -0.163 -35.266 1.00 95.12 96 VAL A C 1
ATOM 767 O O . VAL A 1 96 ? 18.067 -0.130 -36.339 1.00 95.12 96 VAL A O 1
ATOM 770 N N . ILE A 1 97 ? 18.010 -0.675 -34.158 1.00 95.50 97 ILE A N 1
ATOM 771 C CA . ILE A 1 97 ? 19.376 -1.222 -34.118 1.00 95.50 97 ILE A CA 1
ATOM 772 C C . ILE A 1 97 ? 19.519 -2.415 -35.074 1.00 95.50 97 ILE A C 1
ATOM 774 O O . ILE A 1 97 ? 20.508 -2.493 -35.808 1.00 95.50 97 ILE A O 1
ATOM 778 N N . ALA A 1 98 ? 18.532 -3.314 -35.114 1.00 95.25 98 ALA A N 1
ATOM 779 C CA . ALA A 1 98 ? 18.553 -4.478 -35.995 1.00 95.25 98 ALA A CA 1
ATOM 780 C C . ALA A 1 98 ? 18.607 -4.085 -37.483 1.00 95.25 98 ALA A C 1
ATOM 782 O O . ALA A 1 98 ? 19.425 -4.627 -38.229 1.00 95.25 98 ALA A O 1
ATOM 783 N N . ILE A 1 99 ? 17.800 -3.106 -37.912 1.00 96.38 99 ILE A N 1
ATOM 784 C CA . ILE A 1 99 ? 17.808 -2.617 -39.302 1.00 96.38 99 ILE A CA 1
ATOM 785 C C . ILE A 1 99 ? 19.168 -2.027 -39.668 1.00 96.38 99 ILE A C 1
ATOM 787 O O . ILE A 1 99 ? 19.732 -2.377 -40.706 1.00 96.38 99 ILE A O 1
ATOM 791 N N . VAL A 1 100 ? 19.709 -1.151 -38.817 1.00 96.25 100 VAL A N 1
ATOM 792 C CA . VAL A 1 100 ? 21.015 -0.521 -39.062 1.00 96.25 100 VAL A CA 1
ATOM 793 C C . VAL A 1 100 ? 22.106 -1.587 -39.181 1.00 96.25 100 VAL A C 1
ATOM 795 O O . VAL A 1 100 ? 22.904 -1.545 -40.119 1.00 96.25 100 VAL A O 1
ATOM 798 N N . GLY A 1 101 ? 22.097 -2.586 -38.293 1.00 96.69 101 GLY A N 1
ATOM 799 C CA . GLY A 1 101 ? 23.020 -3.719 -38.354 1.00 96.69 101 GLY A CA 1
ATOM 800 C C . GLY A 1 101 ? 22.932 -4.486 -39.677 1.00 96.69 101 GLY A C 1
ATOM 801 O O . GLY A 1 101 ? 23.955 -4.728 -40.318 1.00 96.69 101 GLY A O 1
ATOM 802 N N . ILE A 1 102 ? 21.719 -4.811 -40.134 1.00 97.25 102 ILE A N 1
ATOM 803 C CA . ILE A 1 102 ? 21.501 -5.531 -41.399 1.00 97.25 102 ILE A CA 1
ATOM 804 C C . ILE A 1 102 ? 21.994 -4.714 -42.600 1.00 97.25 102 ILE A C 1
ATOM 806 O O . ILE A 1 102 ? 22.690 -5.254 -43.460 1.00 97.25 102 ILE A O 1
ATOM 810 N N . VAL A 1 103 ? 21.687 -3.415 -42.661 1.00 97.38 103 VAL A N 1
ATOM 811 C CA . VAL A 1 103 ? 22.109 -2.544 -43.772 1.00 97.38 103 VAL A CA 1
ATOM 812 C C . VAL A 1 103 ? 23.635 -2.474 -43.876 1.00 97.38 103 VAL A C 1
ATOM 814 O O . VAL A 1 103 ? 24.183 -2.582 -44.976 1.00 97.38 103 VAL A O 1
ATOM 817 N N . LEU A 1 104 ? 24.334 -2.347 -42.744 1.00 97.38 104 LEU A N 1
ATOM 818 C CA . LEU A 1 104 ? 25.799 -2.324 -42.717 1.00 97.38 104 LEU A CA 1
ATOM 819 C C . LEU A 1 104 ? 26.402 -3.664 -43.165 1.00 97.38 104 LEU A C 1
ATOM 821 O O . LEU A 1 104 ? 27.327 -3.687 -43.983 1.00 97.38 104 LEU A O 1
ATOM 825 N N . LEU A 1 105 ? 25.856 -4.784 -42.687 1.00 97.00 105 LEU A N 1
ATOM 826 C CA . LEU A 1 105 ? 26.315 -6.118 -43.084 1.00 97.00 105 LEU A CA 1
ATOM 827 C C . LEU A 1 105 ? 26.105 -6.370 -44.581 1.00 97.00 105 LEU A C 1
ATOM 829 O O . LEU A 1 105 ? 27.029 -6.803 -45.268 1.00 97.00 105 LEU A O 1
ATOM 833 N N . LEU A 1 106 ? 24.929 -6.042 -45.115 1.00 96.75 106 LEU A N 1
ATOM 834 C CA . LEU A 1 106 ? 24.652 -6.197 -46.542 1.00 96.75 106 LEU A CA 1
ATOM 835 C C . LEU A 1 106 ? 25.549 -5.290 -47.389 1.00 96.75 106 LEU A C 1
ATOM 837 O O . LEU A 1 106 ? 26.139 -5.758 -48.361 1.00 96.75 106 LEU A O 1
ATOM 841 N N . SER A 1 107 ? 25.720 -4.024 -47.003 1.00 95.00 107 SER A N 1
ATOM 842 C CA . SER A 1 107 ? 26.592 -3.083 -47.716 1.00 95.00 107 SER A CA 1
ATOM 843 C C . SER A 1 107 ? 28.030 -3.605 -47.815 1.00 95.00 107 SER A C 1
ATOM 845 O O . SER A 1 107 ? 28.596 -3.682 -48.909 1.00 95.00 107 SER A O 1
ATOM 847 N N . THR A 1 108 ? 28.609 -4.062 -46.701 1.00 95.50 108 THR A N 1
ATOM 848 C CA . THR A 1 108 ? 29.971 -4.624 -46.700 1.00 95.50 108 THR A CA 1
ATOM 849 C C . THR A 1 108 ? 30.074 -5.913 -47.522 1.00 95.50 108 THR A C 1
ATOM 851 O O . THR A 1 108 ? 31.044 -6.104 -48.267 1.00 95.50 108 THR A O 1
ATOM 854 N N . PHE A 1 109 ? 29.056 -6.775 -47.472 1.00 95.88 109 PHE A N 1
ATOM 855 C CA . PHE A 1 109 ? 28.994 -7.990 -48.281 1.00 95.88 109 PHE A CA 1
ATOM 856 C C . PHE A 1 109 ? 28.933 -7.686 -49.788 1.00 95.88 109 PHE A C 1
ATOM 858 O O . PHE A 1 109 ? 29.714 -8.236 -50.571 1.00 95.88 109 PHE A O 1
ATOM 865 N N . PHE A 1 110 ? 28.079 -6.758 -50.220 1.00 95.44 110 PHE A N 1
ATOM 866 C CA . PHE A 1 110 ? 27.983 -6.378 -51.632 1.00 95.44 110 PHE A CA 1
ATOM 867 C C . PHE A 1 110 ? 29.242 -5.660 -52.133 1.00 95.44 110 PHE A C 1
ATOM 869 O O . PHE A 1 110 ? 29.727 -5.957 -53.224 1.00 95.44 110 PHE A O 1
ATOM 876 N N . LEU A 1 111 ? 29.835 -4.770 -51.334 1.00 94.06 111 LEU A N 1
ATOM 877 C CA . LEU A 1 111 ? 31.079 -4.089 -51.708 1.00 94.06 111 LEU A CA 1
ATOM 878 C C . LEU A 1 111 ? 32.257 -5.068 -51.828 1.00 94.06 111 LEU A C 1
ATOM 880 O O . LEU A 1 111 ? 33.035 -4.997 -52.785 1.00 94.06 111 LEU A O 1
ATOM 884 N N . SER A 1 112 ? 32.381 -6.022 -50.902 1.00 91.44 112 SER A N 1
ATOM 885 C CA . SER A 1 112 ? 33.436 -7.043 -50.967 1.00 91.44 112 SER A CA 1
ATOM 886 C C . SER A 1 112 ? 33.261 -7.971 -52.175 1.00 91.44 112 SER A C 1
ATOM 888 O O . SER A 1 112 ? 34.206 -8.199 -52.930 1.00 91.44 112 SER A O 1
ATOM 890 N N . THR A 1 113 ? 32.046 -8.449 -52.441 1.00 90.88 113 THR A N 1
ATOM 891 C CA . THR A 1 113 ? 31.774 -9.307 -53.604 1.00 90.88 113 THR A CA 1
ATOM 892 C C . THR A 1 113 ? 31.954 -8.559 -54.925 1.00 90.88 113 THR A C 1
ATOM 894 O O . THR A 1 113 ? 32.521 -9.120 -55.870 1.00 90.88 113 THR A O 1
ATOM 897 N N . PHE A 1 114 ? 31.567 -7.284 -54.998 1.00 92.56 114 PHE A N 1
ATOM 898 C CA . PHE A 1 114 ? 31.769 -6.439 -56.176 1.00 92.56 114 PHE A CA 1
ATOM 899 C C . PHE A 1 114 ? 33.253 -6.177 -56.457 1.00 92.56 114 PHE A C 1
ATOM 901 O O . PHE A 1 114 ? 33.710 -6.358 -57.590 1.00 92.56 114 PHE A O 1
ATOM 908 N N . THR A 1 115 ? 34.028 -5.808 -55.433 1.00 90.81 115 THR A N 1
ATOM 909 C CA . THR A 1 115 ? 35.479 -5.595 -55.568 1.00 90.81 115 THR A CA 1
ATOM 910 C C . THR A 1 115 ? 36.188 -6.885 -55.977 1.00 90.81 115 THR A C 1
ATOM 912 O O . THR A 1 115 ? 36.951 -6.879 -56.944 1.00 90.81 115 THR A O 1
ATOM 915 N N . ILE A 1 116 ? 35.871 -8.022 -55.348 1.00 89.94 116 ILE A N 1
ATOM 916 C CA . ILE A 1 116 ? 36.415 -9.334 -55.732 1.00 89.94 116 ILE A CA 1
ATOM 917 C C . ILE A 1 116 ? 36.038 -9.687 -57.177 1.00 89.94 116 ILE A C 1
ATOM 919 O O . ILE A 1 116 ? 36.893 -10.152 -57.932 1.00 89.94 116 ILE A O 1
ATOM 923 N N . SER A 1 117 ? 34.796 -9.440 -57.597 1.00 85.88 117 SER A N 1
ATOM 924 C CA . SER A 1 117 ? 34.331 -9.736 -58.961 1.00 85.88 117 SER A CA 1
ATOM 925 C C . SER A 1 117 ? 35.026 -8.868 -60.014 1.00 85.88 117 SER A C 1
ATOM 927 O O . SER A 1 117 ? 35.441 -9.383 -61.054 1.00 85.88 117 SER A O 1
ATOM 929 N N . LYS A 1 118 ? 35.248 -7.577 -59.731 1.00 88.00 118 LYS A N 1
ATOM 930 C CA . LYS A 1 118 ? 36.053 -6.675 -60.576 1.00 88.00 118 LYS A CA 1
ATOM 931 C C . LYS A 1 118 ? 37.506 -7.148 -60.678 1.00 88.00 118 LYS A C 1
ATOM 933 O O . LYS A 1 118 ? 38.041 -7.224 -61.784 1.00 88.00 118 LYS A O 1
ATOM 938 N N . LEU A 1 119 ? 38.114 -7.538 -59.556 1.00 83.12 119 LEU A N 1
ATOM 939 C CA . LEU A 1 119 ? 39.483 -8.068 -59.517 1.00 83.12 119 LEU A CA 1
ATOM 940 C C . LEU A 1 119 ? 39.614 -9.422 -60.235 1.00 83.12 119 LEU A C 1
ATOM 942 O O . LEU A 1 119 ? 40.657 -9.706 -60.827 1.00 83.12 119 LEU A O 1
ATOM 946 N N . ARG A 1 120 ? 38.581 -10.275 -60.192 1.00 79.50 120 ARG A N 1
ATOM 947 C CA . ARG A 1 120 ? 38.525 -11.538 -60.948 1.00 79.50 120 ARG A CA 1
ATOM 948 C C . ARG A 1 120 ? 38.367 -11.283 -62.447 1.00 79.50 120 ARG A C 1
ATOM 950 O O . ARG A 1 120 ? 39.106 -11.878 -63.225 1.00 79.50 120 ARG A O 1
ATOM 957 N N . LYS A 1 121 ? 37.480 -10.363 -62.849 1.00 80.81 121 LYS A N 1
ATOM 958 C CA . LYS A 1 121 ? 37.284 -9.984 -64.259 1.00 80.81 121 LYS A CA 1
ATOM 959 C C . LYS A 1 121 ? 38.553 -9.382 -64.866 1.00 80.81 121 LYS A C 1
ATOM 961 O O . LYS A 1 121 ? 38.944 -9.803 -65.945 1.00 80.81 121 LYS A O 1
ATOM 966 N N . SER A 1 122 ? 39.223 -8.467 -64.160 1.00 70.94 122 SER A N 1
ATOM 967 C CA . SER A 1 122 ? 40.486 -7.873 -64.629 1.00 70.94 122 SER A CA 1
ATOM 968 C C . SER A 1 122 ? 41.570 -8.931 -64.847 1.00 70.94 122 SER A C 1
ATOM 970 O O . SER A 1 122 ? 42.235 -8.911 -65.875 1.00 70.94 122 SER A O 1
ATOM 972 N N . ARG A 1 123 ? 41.696 -9.904 -63.931 1.00 64.88 123 ARG A N 1
ATOM 973 C CA . ARG A 1 123 ? 42.633 -11.023 -64.099 1.00 64.88 123 ARG A CA 1
ATOM 974 C C . ARG A 1 123 ? 42.254 -11.929 -65.273 1.00 64.88 123 ARG A C 1
ATOM 976 O O . ARG A 1 123 ? 43.125 -12.276 -66.054 1.00 64.88 123 ARG A O 1
ATOM 983 N N . ALA A 1 124 ? 40.979 -12.283 -65.441 1.00 63.41 124 ALA A N 1
ATOM 984 C CA . ALA A 1 124 ? 40.536 -13.121 -66.561 1.00 63.41 124 ALA A CA 1
ATOM 985 C C . ALA A 1 124 ? 40.789 -12.468 -67.936 1.00 63.41 124 ALA A C 1
ATOM 987 O O . ALA A 1 124 ? 41.151 -13.163 -68.885 1.00 63.41 124 ALA A O 1
ATOM 988 N N . THR A 1 125 ? 40.643 -11.142 -68.040 1.00 60.44 125 THR A N 1
ATOM 989 C CA . THR A 1 125 ? 40.986 -10.390 -69.258 1.00 60.44 125 THR A CA 1
ATOM 990 C C . THR A 1 125 ? 42.494 -10.391 -69.523 1.00 60.44 125 THR A C 1
ATOM 992 O O . THR A 1 125 ? 42.906 -10.551 -70.667 1.00 60.44 125 THR A O 1
ATOM 995 N N . GLU A 1 126 ? 43.318 -10.267 -68.479 1.00 58.06 126 GLU A N 1
ATOM 996 C CA . GLU A 1 126 ? 44.783 -10.296 -68.593 1.00 58.06 126 GLU A CA 1
ATOM 997 C C . GLU A 1 126 ? 45.311 -11.678 -69.028 1.00 58.06 126 GLU A C 1
ATOM 999 O O . GLU A 1 126 ? 46.180 -11.742 -69.895 1.00 58.06 126 GLU A O 1
ATOM 1004 N N . TYR A 1 127 ? 44.719 -12.778 -68.534 1.00 52.06 127 TYR A N 1
ATOM 1005 C CA . TYR A 1 127 ? 45.027 -14.149 -68.983 1.00 52.06 127 TYR A CA 1
ATOM 1006 C C . TYR A 1 127 ? 44.592 -14.419 -70.436 1.00 52.06 127 TYR A C 1
ATOM 1008 O O . TYR A 1 127 ? 45.361 -14.976 -71.212 1.00 52.06 127 TYR A O 1
ATOM 1016 N N . ARG A 1 128 ? 43.401 -13.961 -70.862 1.00 55.28 128 ARG A N 1
ATOM 1017 C CA . ARG A 1 128 ? 42.969 -14.107 -72.270 1.00 55.28 128 ARG A CA 1
ATOM 1018 C C . ARG A 1 128 ? 43.837 -13.326 -73.258 1.00 55.28 128 ARG A C 1
ATOM 1020 O O . ARG A 1 128 ? 43.988 -13.755 -74.396 1.00 55.28 128 ARG A O 1
ATOM 1027 N N . PHE A 1 129 ? 44.372 -12.177 -72.849 1.00 55.78 129 PHE A N 1
ATOM 1028 C CA . PHE A 1 129 ? 45.287 -11.395 -73.680 1.00 55.78 129 PHE A CA 1
ATOM 1029 C C . PHE A 1 129 ? 46.671 -12.052 -73.782 1.00 55.78 129 PHE A C 1
ATOM 1031 O O . PHE A 1 129 ? 47.298 -11.977 -74.833 1.00 55.78 129 PHE A O 1
ATOM 1038 N N . THR A 1 130 ? 47.128 -12.748 -72.733 1.00 55.91 130 THR A N 1
ATOM 1039 C CA . THR A 1 130 ? 48.381 -13.521 -72.788 1.00 55.91 130 THR A CA 1
ATOM 1040 C C . THR A 1 130 ? 48.245 -14.765 -73.667 1.00 55.91 130 THR A C 1
ATOM 1042 O O . THR A 1 130 ? 49.112 -14.978 -74.511 1.00 55.91 130 THR A O 1
ATOM 1045 N N . ASP A 1 131 ? 47.130 -15.499 -73.586 1.00 52.53 131 ASP A N 1
ATOM 1046 C CA . ASP A 1 131 ? 46.868 -16.652 -74.469 1.00 52.53 131 ASP A CA 1
ATOM 1047 C C . ASP A 1 131 ? 46.749 -16.257 -75.956 1.00 52.53 131 ASP A C 1
ATOM 1049 O O . ASP A 1 131 ? 47.077 -17.047 -76.837 1.00 52.53 131 ASP A O 1
ATOM 1053 N N . ALA A 1 132 ? 46.326 -15.024 -76.258 1.00 55.28 132 ALA A N 1
ATOM 1054 C CA . ALA A 1 132 ? 46.275 -14.506 -77.627 1.00 55.28 132 ALA A CA 1
ATOM 1055 C C . ALA A 1 132 ? 47.648 -14.074 -78.184 1.00 55.28 132 ALA A C 1
ATOM 1057 O O . ALA A 1 132 ? 47.766 -13.859 -79.389 1.00 55.28 132 ALA A O 1
ATOM 1058 N N . ILE A 1 133 ? 48.673 -13.921 -77.335 1.00 58.78 133 ILE A N 1
ATOM 1059 C CA . ILE A 1 133 ? 49.969 -13.329 -77.714 1.00 58.78 133 ILE A CA 1
ATOM 1060 C C . ILE A 1 133 ? 51.123 -14.343 -77.699 1.00 58.78 133 ILE A C 1
ATOM 1062 O O . ILE A 1 133 ? 52.166 -14.082 -78.299 1.00 58.78 133 ILE A O 1
ATOM 1066 N N . THR A 1 134 ? 50.975 -15.531 -77.111 1.00 46.94 134 THR A N 1
ATOM 1067 C CA . THR A 1 134 ? 52.103 -16.466 -76.993 1.00 46.94 134 THR A CA 1
ATOM 1068 C C . THR A 1 134 ? 52.023 -17.700 -77.897 1.00 46.94 134 THR A C 1
ATOM 1070 O O . THR A 1 134 ? 51.499 -18.739 -77.512 1.00 46.94 134 THR A O 1
ATOM 1073 N N . LEU A 1 135 ? 52.745 -17.629 -79.025 1.00 50.16 135 LEU A N 1
ATOM 1074 C CA . LEU A 1 135 ? 53.671 -18.689 -79.468 1.00 50.16 135 LEU A CA 1
ATOM 1075 C C . LEU A 1 135 ? 54.987 -18.639 -78.641 1.00 50.16 135 LEU A C 1
ATOM 1077 O O . LEU A 1 135 ? 56.077 -18.630 -79.206 1.00 50.16 135 LEU A O 1
ATOM 1081 N N . ILE A 1 136 ? 54.920 -18.535 -77.303 1.00 51.22 136 ILE A N 1
ATOM 1082 C CA . ILE A 1 136 ? 56.089 -18.456 -76.391 1.00 51.22 136 ILE A CA 1
ATOM 1083 C C . ILE A 1 136 ? 55.746 -19.194 -75.064 1.00 51.22 136 ILE A C 1
ATOM 1085 O O . ILE A 1 136 ? 54.608 -19.102 -74.614 1.00 51.22 136 ILE A O 1
ATOM 1089 N N . PRO A 1 137 ? 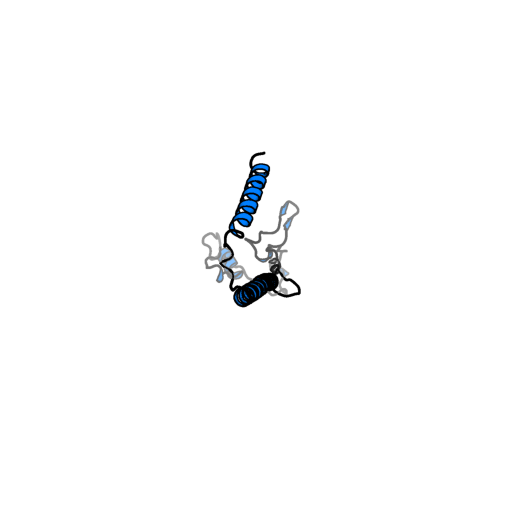56.664 -19.974 -74.447 1.00 50.41 137 PRO A N 1
ATOM 1090 C CA . PRO A 1 137 ? 56.342 -20.981 -73.413 1.00 50.41 137 PRO A CA 1
ATOM 1091 C C . PRO A 1 137 ? 56.004 -20.388 -72.011 1.00 50.41 137 PRO A C 1
ATOM 1093 O O . PRO A 1 137 ? 56.080 -19.173 -71.826 1.00 50.41 137 PRO A O 1
ATOM 1096 N N . PRO A 1 138 ? 55.570 -21.204 -71.015 1.00 48.53 138 PRO A N 1
ATOM 1097 C CA . PRO A 1 138 ? 54.606 -20.794 -69.989 1.00 48.53 138 PRO A CA 1
ATOM 1098 C C . PRO A 1 138 ? 55.162 -19.842 -68.922 1.00 48.53 138 PRO A C 1
ATOM 1100 O O . PRO A 1 138 ? 56.262 -20.015 -68.394 1.00 48.53 138 PRO A O 1
ATOM 1103 N N . VAL A 1 139 ? 54.324 -18.882 -68.518 1.00 48.41 139 VAL A N 1
ATOM 1104 C CA . VAL A 1 139 ? 54.543 -18.029 -67.343 1.00 48.41 139 VAL A CA 1
ATOM 1105 C C . VAL A 1 139 ? 54.486 -18.882 -66.071 1.00 48.41 139 VAL A C 1
ATOM 1107 O O . VAL A 1 139 ? 53.470 -19.480 -65.725 1.00 48.41 139 VAL A O 1
ATOM 1110 N N . ASN A 1 140 ? 55.609 -18.921 -65.359 1.00 46.62 140 ASN A N 1
ATOM 1111 C CA . ASN A 1 140 ? 55.804 -19.646 -64.107 1.00 46.62 140 ASN A CA 1
ATOM 1112 C C . ASN A 1 140 ? 54.873 -19.114 -62.978 1.00 46.62 140 ASN A C 1
ATOM 1114 O O . ASN A 1 140 ? 54.958 -17.931 -62.630 1.00 46.62 140 ASN A O 1
ATOM 1118 N N . PRO A 1 141 ? 54.035 -19.953 -62.329 1.00 48.94 141 PRO A N 1
ATOM 1119 C CA . PRO A 1 141 ? 53.064 -19.532 -61.306 1.00 48.94 141 PRO A CA 1
ATOM 1120 C C . PRO A 1 141 ? 53.674 -19.194 -59.923 1.00 48.94 141 PRO A C 1
ATOM 1122 O O . PRO A 1 141 ? 52.962 -19.083 -58.923 1.00 48.94 141 PRO A O 1
ATOM 1125 N N . GLN A 1 142 ? 54.989 -18.987 -59.817 1.00 42.91 142 GLN A N 1
ATOM 1126 C CA . GLN A 1 142 ? 55.687 -18.755 -58.541 1.00 42.91 142 GLN A CA 1
ATOM 1127 C C . GLN A 1 142 ? 55.491 -17.353 -57.917 1.00 42.91 142 GLN A C 1
ATOM 1129 O O . GLN A 1 142 ? 55.727 -17.178 -56.717 1.00 42.91 142 GLN A O 1
ATOM 1134 N N . LYS A 1 143 ? 55.007 -16.340 -58.655 1.00 44.53 143 LYS A N 1
ATOM 1135 C CA . LYS A 1 143 ? 54.969 -14.941 -58.159 1.00 44.53 143 LYS A CA 1
ATOM 1136 C C . LYS A 1 143 ? 53.910 -14.669 -57.071 1.00 44.53 143 LYS A C 1
ATOM 1138 O O . LYS A 1 143 ? 54.038 -13.703 -56.321 1.00 44.53 143 LYS A O 1
ATOM 1143 N N . SER A 1 144 ? 52.901 -15.534 -56.917 1.00 46.66 144 SER A N 1
ATOM 1144 C CA . SER A 1 144 ? 51.882 -15.411 -55.854 1.00 46.66 144 SER A CA 1
ATOM 1145 C C . SER A 1 144 ? 52.350 -15.952 -54.492 1.00 46.66 144 SER A C 1
ATOM 1147 O O . SER A 1 144 ? 51.849 -15.520 -53.454 1.00 46.66 144 SER A O 1
ATOM 1149 N N . SER A 1 145 ? 53.319 -16.876 -54.472 1.00 47.81 145 SER A N 1
ATOM 1150 C CA . SER A 1 145 ? 53.797 -17.527 -53.240 1.00 47.81 145 SER A CA 1
ATOM 1151 C C . SER A 1 145 ? 54.675 -16.594 -52.391 1.00 47.81 145 SER A C 1
ATOM 1153 O O . SER A 1 145 ? 54.556 -16.566 -51.167 1.00 47.81 145 SER A O 1
ATOM 1155 N N . GLY A 1 146 ? 55.503 -15.754 -53.026 1.00 51.06 146 GLY A N 1
ATOM 1156 C CA . GLY A 1 146 ? 56.394 -14.820 -52.321 1.00 51.06 146 GLY A CA 1
ATOM 1157 C C . GLY A 1 146 ? 55.661 -13.709 -51.557 1.00 51.06 146 GLY A C 1
ATOM 1158 O O . GLY A 1 146 ? 56.078 -13.325 -50.466 1.00 51.06 146 GLY A O 1
ATOM 1159 N N . ARG A 1 147 ? 54.522 -13.232 -52.079 1.00 57.25 147 ARG A N 1
ATOM 1160 C CA . ARG A 1 147 ? 53.762 -12.131 -51.461 1.00 57.25 147 ARG A CA 1
ATOM 1161 C C . ARG A 1 147 ? 53.082 -12.551 -50.155 1.00 57.25 147 ARG A C 1
ATOM 1163 O O . ARG A 1 147 ? 53.125 -11.794 -49.192 1.00 57.25 147 ARG A O 1
ATOM 1170 N N . MET A 1 148 ? 52.524 -13.765 -50.087 1.00 55.62 148 MET A N 1
ATOM 1171 C CA . MET A 1 148 ? 51.965 -14.296 -48.833 1.00 55.62 148 MET A CA 1
ATOM 1172 C C . MET A 1 148 ? 53.047 -14.608 -47.795 1.00 55.62 148 MET A C 1
ATOM 1174 O O . MET A 1 148 ? 52.836 -14.360 -46.611 1.00 55.62 148 MET A O 1
ATOM 1178 N N . LYS A 1 149 ? 54.222 -15.095 -48.225 1.00 61.81 149 LYS A N 1
ATOM 1179 C CA . LYS A 1 149 ? 55.356 -15.360 -47.322 1.00 61.81 149 LYS A CA 1
ATOM 1180 C C . LYS A 1 149 ? 55.859 -14.082 -46.640 1.00 61.81 149 LYS A C 1
ATOM 1182 O O . LYS A 1 149 ? 56.135 -14.104 -45.444 1.00 61.81 149 LYS A O 1
ATOM 1187 N N . ASN A 1 150 ? 55.901 -12.963 -47.367 1.00 69.25 150 ASN A N 1
ATOM 1188 C CA . ASN A 1 150 ? 56.302 -11.669 -46.806 1.00 69.25 150 ASN A CA 1
ATOM 1189 C C . ASN A 1 150 ? 55.266 -11.096 -45.828 1.00 69.25 150 ASN A C 1
ATOM 1191 O O . ASN A 1 150 ? 55.650 -10.556 -44.793 1.00 69.25 150 ASN A O 1
ATOM 1195 N N . ILE A 1 151 ? 53.967 -11.252 -46.113 1.00 75.94 151 ILE A N 1
ATOM 1196 C CA . ILE A 1 151 ? 52.898 -10.804 -45.203 1.00 75.94 151 ILE A CA 1
ATOM 1197 C C . ILE A 1 151 ? 52.948 -11.603 -43.900 1.00 75.94 151 ILE A C 1
ATOM 1199 O O . ILE A 1 151 ? 52.960 -10.998 -42.834 1.00 75.94 151 ILE A O 1
ATOM 1203 N N . ARG A 1 152 ? 53.086 -12.935 -43.985 1.00 76.38 152 ARG A N 1
ATOM 1204 C CA . ARG A 1 152 ? 53.214 -13.814 -42.814 1.00 76.38 152 ARG A CA 1
ATOM 1205 C C . ARG A 1 152 ? 54.384 -13.405 -41.917 1.00 76.38 152 ARG A C 1
ATOM 1207 O O . ARG A 1 152 ? 54.196 -13.236 -40.715 1.00 76.38 152 ARG A O 1
ATOM 1214 N N . LYS A 1 153 ? 55.560 -13.178 -42.509 1.00 82.56 153 LYS A N 1
ATOM 1215 C CA . LYS A 1 153 ? 56.768 -12.782 -41.771 1.00 82.56 153 LYS A CA 1
ATOM 1216 C C . LYS A 1 153 ? 56.610 -11.414 -41.092 1.00 82.56 153 LYS A C 1
ATOM 1218 O O . LYS A 1 153 ? 57.079 -11.228 -39.975 1.00 82.56 153 LYS A O 1
ATOM 1223 N N . SER A 1 154 ? 55.909 -10.480 -41.739 1.00 81.69 154 SER A N 1
ATOM 1224 C CA . SER A 1 154 ? 55.619 -9.158 -41.173 1.00 81.69 154 SER A CA 1
ATOM 1225 C C . SER A 1 154 ? 54.616 -9.220 -40.019 1.00 81.69 154 SER A C 1
ATOM 1227 O O . SER A 1 154 ? 54.773 -8.485 -39.047 1.00 81.69 154 SER A O 1
ATOM 1229 N N . THR A 1 155 ? 53.595 -10.076 -40.104 1.00 82.25 155 THR A N 1
ATOM 1230 C CA . THR A 1 155 ? 52.631 -10.268 -39.010 1.00 82.25 155 THR A CA 1
ATOM 1231 C C . THR A 1 155 ? 53.250 -10.992 -37.822 1.00 82.25 155 THR A C 1
ATOM 1233 O O . THR A 1 155 ? 53.009 -10.580 -36.694 1.00 82.25 155 THR A O 1
ATOM 1236 N N . GLU A 1 156 ? 54.088 -12.009 -38.052 1.00 82.00 156 GLU A N 1
ATOM 1237 C CA . GLU A 1 156 ? 54.792 -12.720 -36.975 1.00 82.00 156 GLU A CA 1
ATOM 1238 C C . GLU A 1 156 ? 55.727 -11.761 -36.209 1.00 82.00 156 GLU A C 1
ATOM 1240 O O . GLU A 1 156 ? 55.641 -11.670 -34.988 1.00 82.00 156 GLU A O 1
ATOM 1245 N N . GLN A 1 157 ? 56.518 -10.938 -36.913 1.00 85.12 157 GLN A N 1
ATOM 1246 C CA . GLN A 1 157 ? 57.384 -9.930 -36.276 1.00 85.12 157 GLN A CA 1
ATOM 1247 C C . GLN A 1 157 ? 56.618 -8.841 -35.513 1.00 85.12 157 GLN A C 1
ATOM 1249 O O . GLN A 1 157 ? 57.114 -8.309 -34.519 1.00 85.12 157 GLN A O 1
ATOM 1254 N N . PHE A 1 158 ? 55.430 -8.466 -35.987 1.00 85.75 158 PHE A N 1
ATOM 1255 C CA . PHE A 1 158 ? 54.594 -7.476 -35.316 1.00 85.75 158 PHE A CA 1
ATOM 1256 C C . PHE A 1 158 ? 53.954 -8.040 -34.042 1.00 85.75 158 PHE A C 1
ATOM 1258 O O . PHE A 1 158 ? 53.948 -7.365 -33.014 1.00 85.75 158 PHE A O 1
ATOM 1265 N N . LEU A 1 159 ? 53.470 -9.284 -34.090 1.00 88.19 159 LEU A N 1
ATOM 1266 C CA . LEU A 1 159 ? 52.872 -9.958 -32.938 1.00 88.19 159 LEU A CA 1
ATOM 1267 C C . LEU A 1 159 ? 53.900 -10.188 -31.825 1.00 88.19 159 LEU A C 1
ATOM 1269 O O . LEU A 1 159 ? 53.592 -9.917 -30.666 1.00 88.19 159 LEU A O 1
ATOM 1273 N N . GLU A 1 160 ? 55.135 -10.579 -32.152 1.00 87.75 160 GLU A N 1
ATOM 1274 C CA . GLU A 1 160 ? 56.174 -10.739 -31.124 1.00 87.75 160 GLU A CA 1
ATOM 1275 C C . GLU A 1 160 ? 56.495 -9.434 -30.385 1.00 87.75 160 GLU A C 1
ATOM 1277 O O . GLU A 1 160 ? 56.674 -9.446 -29.170 1.00 87.75 160 GLU A O 1
ATOM 1282 N N . ARG A 1 161 ? 56.487 -8.284 -31.072 1.00 84.94 161 ARG A N 1
ATOM 1283 C CA . ARG A 1 161 ? 56.724 -6.981 -30.423 1.00 84.94 161 ARG A CA 1
ATOM 1284 C C . ARG A 1 161 ? 55.617 -6.548 -29.466 1.00 84.94 161 ARG A C 1
ATOM 1286 O O . ARG A 1 161 ? 55.887 -5.735 -28.586 1.00 84.94 161 ARG A O 1
ATOM 1293 N N . ILE A 1 162 ? 54.389 -7.012 -29.681 1.00 90.00 162 ILE A N 1
ATOM 1294 C CA . ILE A 1 162 ? 53.228 -6.632 -28.867 1.00 90.00 162 ILE A CA 1
ATOM 1295 C C . ILE A 1 162 ? 53.059 -7.570 -27.676 1.00 90.00 162 ILE A C 1
ATOM 1297 O O . ILE A 1 162 ? 52.716 -7.102 -26.597 1.00 90.00 162 ILE A O 1
ATOM 1301 N N . PHE A 1 163 ? 53.284 -8.872 -27.869 1.00 86.50 163 PHE A N 1
ATOM 1302 C CA . PHE A 1 163 ? 52.974 -9.878 -26.851 1.00 86.50 163 PHE A CA 1
ATOM 1303 C C . PHE A 1 163 ? 54.165 -10.289 -25.974 1.00 86.50 163 PHE A C 1
ATOM 1305 O O . PHE A 1 163 ? 53.932 -10.793 -24.881 1.00 86.50 163 PHE A O 1
ATOM 1312 N N . PHE A 1 164 ? 55.414 -10.078 -26.410 1.00 77.44 164 PHE A N 1
ATOM 1313 C CA . PHE A 1 164 ? 56.620 -10.475 -25.659 1.00 77.44 164 PHE A CA 1
ATOM 1314 C C . PHE A 1 164 ? 57.475 -9.286 -25.182 1.00 77.44 164 PHE A C 1
ATOM 1316 O O . PHE A 1 164 ? 58.691 -9.409 -25.025 1.00 77.44 164 PHE A O 1
ATOM 1323 N N . ARG A 1 165 ? 56.844 -8.135 -24.936 1.00 55.56 165 ARG A N 1
ATOM 1324 C CA . ARG A 1 165 ? 57.433 -7.012 -24.196 1.00 55.56 165 ARG A CA 1
ATOM 1325 C C . ARG A 1 165 ? 56.798 -6.913 -22.818 1.00 55.56 165 ARG A C 1
ATOM 1327 O O . ARG A 1 165 ? 57.545 -6.564 -21.881 1.00 55.56 165 ARG A O 1
#

Foldseek 3Di:
DQVDDPVPRDPQSRVQCVAAVPPPHPHHDDDDDDPDCVVVVVDDDDDDDDLLDWDDDPVDTGHHHDCVVPVNVDDPDDDDDDDPQPDDPNHRVVVVVVVVVVVVVVVVVVVVVVVVVVVVVVVVVVVVVVVVPDPDDDDDPCPVVVVVVVVVVVVVVVVCVVPVD

Secondary structure (DSSP, 8-state):
--SS-GGG--HHHHHHIIIIISTT-SS---------GGGTTTS-------TTS-EE-SS-EEPPPPTTT-GGGSPPPPPPPPP---EETTEEHHHHHHHHHHHHHHHHHHHHHHHHHHHHHHHHHHHHHHHTT-SSPPPPTTHHHHHHHHHHHHHHHHHHHHH--

InterPro domains:
  IPR032190 Niemann-Pick C1, N-terminal [PF16414] (1-92)

Organism: NCBI:txid392030

pLDDT: mean 82.21, std 15.48, range [42.91, 97.38]

Sequence (165 aa):
MCGRPYDQCTKEAFMQYLGIDNPQVPFPIHILFSNNTSEAESYYNQTTFLCSEPILSRYENKTACGCLDCQKSCSPTPPDVPDKKFTIWNLDGWFVIAIVGIVLLLSTFFLSTFTISKLRKSRATEYRFTDAITLIPPVNPQKSSGRMKNIRKSTEQFLERIFFR

Radius of gyration: 47.77 Å; chains: 1; bounding box: 93×36×114 Å